Protein AF-A0A9R1CWG4-F1 (afdb_monomer)

Mean predicted aligned error: 12.38 Å

Structure (mmCIF, N/CA/C/O backbone):
data_AF-A0A9R1CWG4-F1
#
_entry.id   AF-A0A9R1CWG4-F1
#
loop_
_atom_site.group_PDB
_atom_site.id
_atom_site.type_symbol
_atom_site.label_atom_id
_atom_site.label_alt_id
_atom_site.label_comp_id
_atom_site.label_asym_id
_atom_site.label_entity_id
_atom_site.label_seq_id
_atom_site.pdbx_PDB_ins_code
_atom_site.Cartn_x
_atom_site.Cartn_y
_atom_site.Cartn_z
_atom_site.occupancy
_atom_site.B_iso_or_equiv
_atom_site.auth_seq_id
_atom_site.auth_comp_id
_atom_site.auth_asym_id
_atom_site.auth_atom_id
_atom_site.pdbx_PDB_model_num
ATOM 1 N N . MET A 1 1 ? 26.722 -24.649 -39.869 1.00 52.62 1 MET A N 1
ATOM 2 C CA . MET A 1 1 ? 26.195 -23.311 -39.539 1.00 52.62 1 MET A CA 1
ATOM 3 C C . MET A 1 1 ? 24.814 -23.502 -38.950 1.00 52.62 1 MET A C 1
ATOM 5 O O . MET A 1 1 ? 23.929 -23.881 -39.695 1.00 52.62 1 MET A O 1
ATOM 9 N N . SER A 1 2 ? 24.645 -23.290 -37.649 1.00 49.34 2 SER A N 1
ATOM 10 C CA . SER A 1 2 ? 23.324 -23.119 -37.037 1.00 49.34 2 SER A CA 1
ATOM 11 C C . SER A 1 2 ? 23.503 -22.189 -35.851 1.00 49.34 2 SER A C 1
ATOM 13 O O . SER A 1 2 ? 23.825 -22.618 -34.750 1.00 49.34 2 SER A O 1
ATOM 15 N N . GLY A 1 3 ? 23.386 -20.893 -36.128 1.00 50.09 3 GLY A N 1
ATOM 16 C CA . GLY A 1 3 ? 23.068 -19.915 -35.105 1.00 50.09 3 GLY A CA 1
ATOM 17 C C . GLY A 1 3 ? 21.557 -19.923 -34.932 1.00 50.09 3 GLY A C 1
ATOM 18 O O . GLY A 1 3 ? 20.835 -19.591 -35.866 1.00 50.09 3 GLY A O 1
ATOM 19 N N . ALA A 1 4 ? 21.094 -20.313 -33.754 1.00 49.44 4 ALA A N 1
ATOM 20 C CA . ALA A 1 4 ? 19.784 -19.936 -33.257 1.00 49.44 4 ALA A CA 1
ATOM 21 C C . ALA A 1 4 ? 20.054 -19.190 -31.952 1.00 49.44 4 ALA A C 1
ATOM 23 O O . ALA A 1 4 ? 20.166 -19.783 -30.884 1.00 49.44 4 ALA A O 1
ATOM 24 N N . ALA A 1 5 ? 20.287 -17.883 -32.076 1.00 51.56 5 ALA A N 1
ATOM 25 C CA . ALA A 1 5 ? 20.250 -16.994 -30.932 1.00 51.56 5 ALA A CA 1
ATOM 26 C C . ALA A 1 5 ? 18.776 -16.859 -30.547 1.00 51.56 5 ALA A C 1
ATOM 28 O O . ALA A 1 5 ? 18.022 -16.159 -31.223 1.00 51.56 5 ALA A O 1
ATOM 29 N N . THR A 1 6 ? 18.359 -17.565 -29.498 1.00 50.91 6 THR A N 1
ATOM 30 C CA . THR A 1 6 ? 17.115 -17.268 -28.788 1.00 50.91 6 THR A CA 1
ATOM 31 C C . THR A 1 6 ? 17.238 -15.849 -28.243 1.00 50.91 6 THR A C 1
ATOM 33 O O . THR A 1 6 ? 17.843 -15.613 -27.202 1.00 50.91 6 THR A O 1
ATOM 36 N N . ARG A 1 7 ? 16.735 -14.879 -29.009 1.00 57.25 7 ARG A N 1
ATOM 37 C CA . ARG A 1 7 ? 16.428 -13.532 -28.535 1.00 57.25 7 ARG A CA 1
ATOM 38 C C . ARG A 1 7 ? 14.933 -13.517 -28.219 1.00 57.25 7 ARG A C 1
ATOM 40 O O . ARG A 1 7 ? 14.113 -13.322 -29.103 1.00 57.25 7 ARG A O 1
ATOM 47 N N . GLY A 1 8 ? 14.629 -13.788 -26.965 1.00 54.62 8 GLY A N 1
ATOM 48 C CA . GLY A 1 8 ? 13.320 -13.748 -26.310 1.00 54.62 8 GLY A CA 1
ATOM 49 C C . GLY A 1 8 ? 13.583 -14.343 -24.930 1.00 54.62 8 GLY A C 1
ATOM 50 O O . GLY A 1 8 ? 14.235 -15.375 -24.856 1.00 54.62 8 GLY A O 1
ATOM 51 N N . SER A 1 9 ? 13.301 -13.731 -23.795 1.00 52.72 9 SER A N 1
ATOM 52 C CA . SER A 1 9 ? 12.340 -12.715 -23.402 1.00 52.72 9 SER A CA 1
ATOM 53 C C . SER A 1 9 ? 13.049 -11.832 -22.372 1.00 52.72 9 SER A C 1
ATOM 55 O O . SER A 1 9 ? 13.612 -12.361 -21.420 1.00 52.72 9 SER A O 1
ATOM 57 N N . VAL A 1 10 ? 13.115 -10.522 -22.595 1.00 51.38 10 VAL A N 1
ATOM 58 C CA . VAL A 1 10 ? 13.466 -9.552 -21.531 1.00 51.38 10 VAL A CA 1
ATOM 59 C C . VAL A 1 10 ? 12.472 -8.385 -21.528 1.00 51.38 10 VAL A C 1
ATOM 61 O O . VAL A 1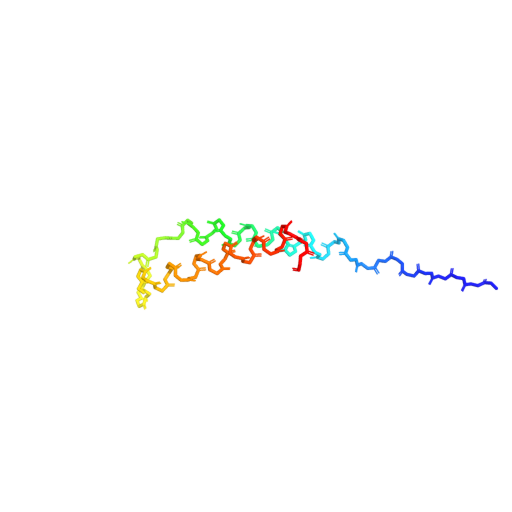 10 ? 12.366 -7.676 -20.550 1.00 51.38 10 VAL A O 1
ATOM 64 N N . ALA A 1 11 ? 11.710 -8.181 -22.607 1.00 52.75 11 ALA A N 1
ATOM 65 C CA . ALA A 1 11 ? 10.886 -6.985 -22.770 1.00 52.75 11 ALA A CA 1
ATOM 66 C C . ALA A 1 11 ? 9.386 -7.200 -22.509 1.00 52.75 11 ALA A C 1
ATOM 68 O O . ALA A 1 11 ? 8.654 -6.222 -22.487 1.00 52.75 11 ALA A O 1
ATOM 69 N N . GLU A 1 12 ? 8.913 -8.441 -22.375 1.00 47.47 12 GLU A N 1
ATOM 70 C CA . GLU A 1 12 ? 7.483 -8.719 -22.159 1.00 47.47 12 GLU A CA 1
ATOM 71 C C . GLU A 1 12 ? 7.198 -8.944 -20.666 1.00 47.47 12 GLU A C 1
ATOM 73 O O . GLU A 1 12 ? 6.304 -8.299 -20.130 1.00 47.47 12 GLU A O 1
ATOM 78 N N . ASP A 1 13 ? 8.041 -9.727 -19.977 1.00 47.28 13 ASP A N 1
ATOM 79 C CA . ASP A 1 13 ? 7.942 -9.955 -18.525 1.00 47.28 13 ASP A CA 1
ATOM 80 C C . ASP A 1 13 ? 8.146 -8.667 -17.692 1.00 47.28 13 ASP A C 1
ATOM 82 O O . ASP A 1 13 ? 7.434 -8.451 -16.714 1.00 47.28 13 ASP A O 1
ATOM 86 N N . ASP A 1 14 ? 9.069 -7.781 -18.092 1.00 51.09 14 ASP A N 1
ATOM 87 C CA . ASP A 1 14 ? 9.320 -6.508 -17.387 1.00 51.09 14 ASP A CA 1
ATOM 88 C C . ASP A 1 14 ? 8.172 -5.497 -17.580 1.00 51.09 14 ASP A C 1
ATOM 90 O O . ASP A 1 14 ? 7.860 -4.724 -16.680 1.00 51.09 14 ASP A O 1
ATOM 94 N N . VAL A 1 15 ? 7.494 -5.512 -18.735 1.00 52.97 15 VAL A N 1
ATOM 95 C CA . VAL A 1 15 ? 6.358 -4.611 -19.011 1.00 52.97 15 VAL A CA 1
ATOM 96 C C . VAL A 1 15 ? 5.091 -5.083 -18.294 1.00 52.97 15 VAL A C 1
ATOM 98 O O . VAL A 1 15 ? 4.305 -4.252 -17.843 1.00 52.97 15 VAL A O 1
ATOM 101 N N . GLU A 1 16 ? 4.893 -6.397 -18.163 1.00 52.75 16 GLU A N 1
ATOM 102 C CA . GLU A 1 16 ? 3.802 -6.977 -17.371 1.00 52.75 16 GLU A CA 1
ATOM 103 C C . GLU A 1 16 ? 4.003 -6.695 -15.870 1.00 52.75 16 GLU A C 1
ATOM 105 O O . GLU A 1 16 ? 3.079 -6.215 -15.217 1.00 52.75 16 GLU A O 1
ATOM 110 N N . ALA A 1 17 ? 5.231 -6.831 -15.353 1.00 57.81 17 ALA A N 1
ATOM 111 C CA . ALA A 1 17 ? 5.569 -6.470 -13.972 1.00 57.81 17 ALA A CA 1
ATOM 112 C C . ALA A 1 17 ? 5.435 -4.959 -13.671 1.00 57.81 17 ALA A C 1
ATOM 114 O O . ALA A 1 17 ? 5.021 -4.577 -12.572 1.00 57.81 17 ALA A O 1
ATOM 115 N N . ASP A 1 18 ? 5.750 -4.088 -14.634 1.00 59.50 18 ASP A N 1
ATOM 116 C CA . ASP A 1 18 ? 5.594 -2.633 -14.499 1.00 59.50 18 ASP A CA 1
ATOM 117 C C . ASP A 1 18 ? 4.125 -2.189 -14.509 1.00 59.50 18 ASP A C 1
ATOM 119 O O . ASP A 1 18 ? 3.741 -1.280 -13.761 1.00 59.50 18 ASP A O 1
ATOM 123 N N . LEU A 1 19 ? 3.289 -2.828 -15.336 1.00 59.78 19 LEU A N 1
ATOM 124 C CA . L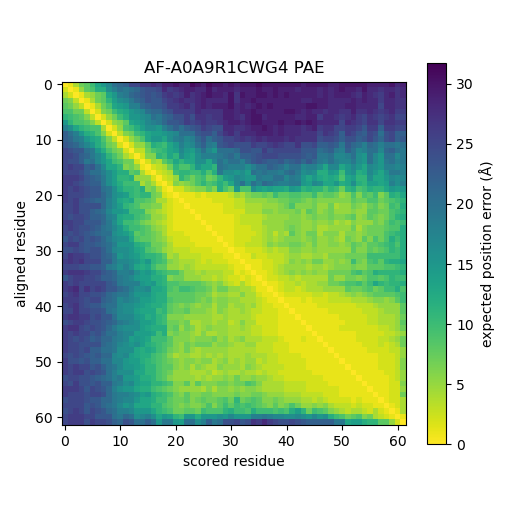EU A 1 19 ? 1.840 -2.610 -15.338 1.00 59.78 19 LEU A CA 1
ATOM 125 C C . LEU A 1 19 ? 1.209 -3.112 -14.035 1.00 59.78 19 LEU A C 1
ATOM 127 O O . LEU A 1 19 ? 0.410 -2.385 -13.440 1.00 59.78 19 LEU A O 1
ATOM 131 N N . ASP A 1 20 ? 1.651 -4.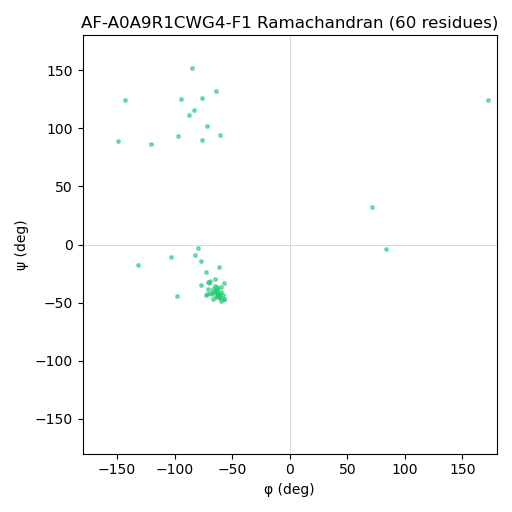270 -13.540 1.00 73.25 20 ASP A N 1
ATOM 132 C CA . ASP A 1 20 ? 1.247 -4.809 -12.240 1.00 73.25 20 ASP A CA 1
ATOM 133 C C . ASP A 1 20 ? 1.611 -3.852 -11.096 1.00 73.25 20 ASP A C 1
ATOM 135 O O . ASP A 1 20 ? 0.814 -3.638 -10.182 1.00 73.25 20 ASP A O 1
ATOM 139 N N . LEU A 1 21 ? 2.789 -3.219 -11.136 1.00 74.31 21 LEU A N 1
ATOM 140 C CA . LEU A 1 21 ? 3.217 -2.282 -10.095 1.00 74.31 21 LEU A CA 1
ATOM 141 C C . LEU A 1 21 ? 2.403 -0.982 -10.111 1.00 74.31 21 LEU A C 1
ATOM 143 O O . LEU A 1 21 ? 2.042 -0.476 -9.046 1.00 74.31 21 LEU A O 1
ATOM 147 N N . ALA A 1 22 ? 2.107 -0.433 -11.291 1.00 76.00 22 ALA A N 1
ATOM 148 C CA . ALA A 1 22 ? 1.271 0.759 -11.413 1.00 76.00 22 ALA A CA 1
ATOM 149 C C . ALA A 1 22 ? -0.152 0.502 -10.893 1.00 76.00 22 ALA A C 1
ATOM 151 O O . ALA A 1 22 ? -0.674 1.303 -10.113 1.00 76.00 22 ALA A O 1
ATOM 152 N N . GLU A 1 23 ? -0.741 -0.638 -11.257 1.00 81.44 23 GLU A N 1
ATOM 153 C CA . GLU A 1 23 ? -2.061 -1.053 -10.784 1.00 81.44 23 GLU A CA 1
ATOM 154 C C . GLU A 1 23 ? -2.073 -1.278 -9.262 1.00 81.44 23 GLU A C 1
ATOM 156 O O . GLU A 1 23 ? -2.984 -0.824 -8.566 1.00 81.44 23 GLU A O 1
ATOM 161 N N . LEU A 1 24 ? -1.030 -1.908 -8.712 1.00 80.44 24 LEU A N 1
ATOM 162 C CA . LEU A 1 24 ? -0.901 -2.134 -7.272 1.00 80.44 24 LEU A CA 1
ATOM 163 C C . LEU A 1 24 ? -0.808 -0.816 -6.489 1.00 80.44 24 LEU A C 1
ATOM 165 O O . LEU A 1 24 ? -1.356 -0.712 -5.389 1.00 80.44 24 LEU A O 1
ATOM 169 N N . ILE A 1 25 ? -0.137 0.198 -7.048 1.00 78.69 25 ILE A N 1
ATOM 170 C CA . ILE A 1 25 ? -0.056 1.538 -6.451 1.00 78.69 25 ILE A CA 1
ATOM 171 C C . ILE A 1 25 ? -1.418 2.216 -6.447 1.00 78.69 25 ILE A C 1
ATOM 173 O O . ILE A 1 25 ? -1.836 2.716 -5.404 1.00 78.69 25 ILE A O 1
ATOM 177 N N . GLU A 1 26 ? -2.137 2.183 -7.564 1.00 82.19 26 GLU A N 1
ATOM 178 C CA . GLU A 1 26 ? -3.467 2.786 -7.659 1.00 82.19 26 GLU A CA 1
ATOM 179 C C . GLU A 1 26 ? -4.465 2.111 -6.697 1.00 82.19 26 GLU A C 1
ATOM 181 O O . GLU A 1 26 ? -5.184 2.783 -5.949 1.00 82.19 26 GLU A O 1
ATOM 186 N N . GLN A 1 27 ? -4.448 0.775 -6.615 1.00 82.62 27 GLN A N 1
ATOM 187 C CA . GLN A 1 27 ? -5.252 0.023 -5.648 1.00 82.62 27 GLN A CA 1
ATOM 188 C C . GLN A 1 27 ? -4.886 0.379 -4.198 1.00 82.62 27 GLN A C 1
ATOM 190 O O . GLN A 1 27 ? -5.773 0.588 -3.364 1.00 82.62 27 GLN A O 1
ATOM 195 N N . HIS A 1 28 ? -3.594 0.505 -3.890 1.00 82.06 28 HIS A N 1
ATOM 196 C CA . HIS A 1 28 ? -3.119 0.875 -2.558 1.00 82.06 28 HIS A CA 1
ATOM 197 C C . HIS A 1 28 ? -3.532 2.303 -2.161 1.00 82.06 28 HIS A C 1
ATOM 199 O O . HIS A 1 28 ? -3.949 2.522 -1.024 1.00 82.06 28 HIS A O 1
ATOM 205 N N . GLU A 1 29 ? -3.469 3.266 -3.084 1.00 80.94 29 GLU A N 1
ATOM 206 C CA . GLU A 1 29 ? -3.883 4.659 -2.857 1.00 80.94 29 GLU A CA 1
ATOM 207 C C . GLU A 1 29 ? -5.407 4.811 -2.720 1.00 80.94 29 GLU A C 1
ATOM 209 O O . GLU A 1 29 ? -5.876 5.646 -1.946 1.00 80.94 29 GLU A O 1
ATOM 214 N N . SER A 1 30 ? -6.186 3.985 -3.424 1.00 85.38 30 SER A N 1
ATOM 215 C CA . SER A 1 30 ? -7.656 3.985 -3.339 1.00 85.38 30 SER A CA 1
ATOM 216 C C . SER A 1 30 ? -8.213 3.309 -2.077 1.00 85.38 30 SER A C 1
ATOM 218 O O . SER A 1 30 ? -9.395 3.468 -1.757 1.00 85.38 30 SER A O 1
ATOM 220 N N . THR A 1 31 ? -7.380 2.561 -1.347 1.00 84.50 31 THR A N 1
ATOM 221 C CA . THR A 1 31 ? -7.794 1.831 -0.145 1.00 84.50 31 THR A CA 1
ATOM 222 C C . THR A 1 31 ? -7.957 2.781 1.045 1.00 84.50 31 THR A C 1
ATOM 224 O O . THR A 1 31 ? -7.028 3.492 1.427 1.00 84.50 31 THR A O 1
ATOM 227 N N . ASP A 1 32 ? -9.124 2.752 1.699 1.00 85.12 32 ASP A N 1
ATOM 228 C CA . ASP A 1 32 ? -9.314 3.434 2.984 1.00 85.12 32 ASP A CA 1
ATOM 229 C C . ASP A 1 32 ? -8.649 2.638 4.113 1.00 85.12 32 ASP A C 1
ATOM 231 O O . ASP A 1 32 ? -9.254 1.779 4.759 1.00 85.12 32 ASP A O 1
ATOM 235 N N . TRP A 1 33 ? -7.378 2.941 4.363 1.00 84.06 33 TRP A N 1
ATOM 236 C CA . TRP A 1 33 ? -6.582 2.285 5.399 1.00 84.06 33 TRP A CA 1
ATOM 237 C C . TRP A 1 33 ? -7.133 2.478 6.817 1.00 84.06 33 TRP A C 1
ATOM 239 O O . TRP A 1 33 ? -6.829 1.665 7.686 1.00 84.06 33 TRP A O 1
ATOM 249 N N . ASN A 1 34 ? -7.983 3.483 7.0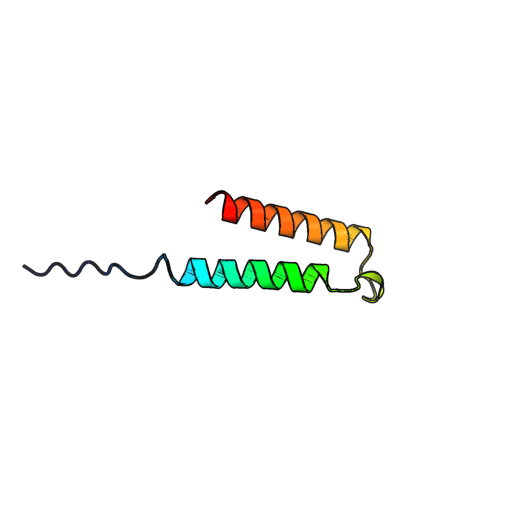66 1.00 82.00 34 ASN A N 1
ATOM 250 C CA . ASN A 1 34 ? -8.637 3.643 8.370 1.00 82.00 34 ASN A CA 1
ATOM 251 C C . ASN A 1 34 ? -9.737 2.600 8.604 1.00 82.00 34 ASN A C 1
ATOM 253 O O . ASN A 1 34 ? -10.077 2.313 9.752 1.00 82.00 34 ASN A O 1
ATOM 257 N N . ALA A 1 35 ? -10.294 2.035 7.530 1.00 85.94 35 ALA A N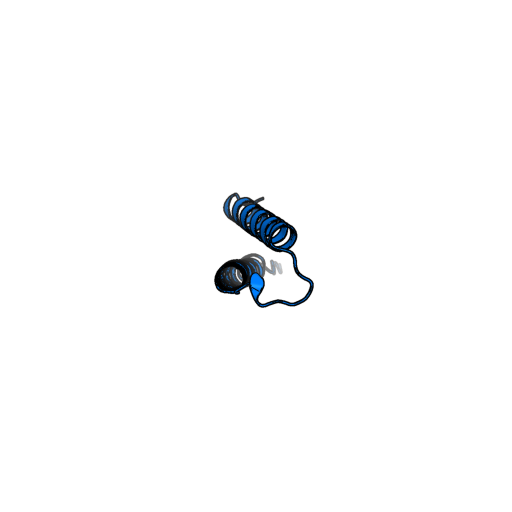 1
ATOM 258 C CA . ALA A 1 35 ? -11.301 0.985 7.597 1.00 85.94 35 ALA A CA 1
ATOM 259 C C . ALA A 1 35 ? -10.689 -0.413 7.793 1.00 85.94 35 ALA A C 1
ATOM 261 O O . ALA A 1 35 ? -11.430 -1.362 8.052 1.00 85.94 35 ALA A O 1
ATOM 262 N N . VAL A 1 36 ? -9.360 -0.554 7.695 1.00 84.00 36 VAL A N 1
ATOM 263 C CA . VAL A 1 36 ? -8.653 -1.831 7.851 1.00 84.00 36 VAL A CA 1
ATOM 264 C C . VAL A 1 36 ? -8.328 -2.069 9.332 1.00 84.00 36 VAL A C 1
ATOM 266 O O . VAL A 1 36 ? -7.479 -1.380 9.903 1.00 84.00 36 VAL A O 1
ATOM 269 N N . PRO A 1 37 ? -8.961 -3.055 9.997 1.00 89.25 37 PRO A N 1
ATOM 270 C CA . PRO A 1 37 ? -8.716 -3.307 11.411 1.00 89.25 37 PRO A CA 1
ATOM 271 C C . PRO A 1 37 ? -7.272 -3.748 11.657 1.00 89.25 37 PRO A C 1
ATOM 273 O O . PRO A 1 37 ? -6.772 -4.662 11.005 1.00 89.25 37 PRO A O 1
ATOM 276 N N . GLY A 1 38 ? -6.617 -3.134 12.643 1.00 88.12 38 GLY A N 1
ATOM 277 C CA . GLY A 1 38 ? -5.259 -3.503 13.051 1.00 88.12 38 GLY A CA 1
ATOM 278 C C . GLY A 1 38 ? -4.139 -2.875 12.221 1.00 88.12 38 GLY A C 1
ATOM 279 O O . GLY A 1 38 ? -2.983 -3.034 12.599 1.00 88.12 38 GLY A O 1
ATOM 280 N N . VAL A 1 39 ? -4.457 -2.124 11.163 1.00 85.81 39 VAL A N 1
ATOM 281 C CA . VAL A 1 39 ? -3.474 -1.316 10.432 1.00 85.81 39 VAL A CA 1
ATOM 282 C C . VAL A 1 39 ? -3.500 0.104 10.980 1.00 85.81 39 VAL A C 1
ATOM 284 O O . VAL A 1 39 ? -4.546 0.746 11.053 1.00 85.81 39 VAL A O 1
ATOM 287 N N . SER A 1 40 ?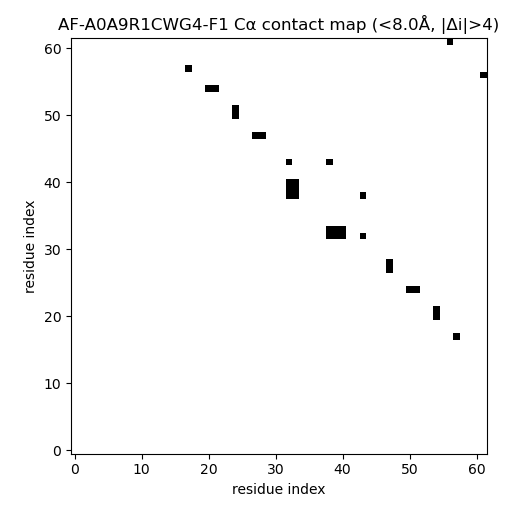 -2.339 0.604 11.396 1.00 87.00 40 SER A N 1
ATOM 288 C CA . SER A 1 40 ? -2.216 2.003 11.806 1.00 87.00 40 SER A CA 1
ATOM 289 C C . SER A 1 40 ? -1.965 2.910 10.599 1.00 87.00 40 SER A C 1
ATOM 291 O O . SER A 1 40 ? -1.319 2.511 9.631 1.00 87.00 40 SER A O 1
ATOM 293 N N . ALA A 1 41 ? -2.388 4.174 10.685 1.00 81.88 41 ALA A N 1
ATOM 294 C CA . ALA A 1 41 ? -2.097 5.170 9.649 1.00 81.88 41 ALA A CA 1
ATOM 295 C C . ALA A 1 41 ? -0.584 5.338 9.390 1.00 81.88 41 ALA A C 1
ATOM 297 O O . ALA A 1 41 ? -0.166 5.578 8.260 1.00 81.88 41 ALA A O 1
ATOM 298 N N . ALA A 1 42 ? 0.247 5.177 10.427 1.00 86.44 42 ALA A N 1
ATOM 299 C CA . ALA A 1 42 ? 1.703 5.227 10.299 1.00 86.44 42 ALA A CA 1
ATOM 300 C C . ALA A 1 42 ? 2.257 4.047 9.484 1.00 86.44 42 ALA A C 1
ATOM 302 O O . ALA A 1 42 ? 3.186 4.209 8.696 1.00 86.44 42 ALA A O 1
ATOM 303 N N . GLU A 1 43 ? 1.678 2.864 9.665 1.00 86.38 43 GLU A N 1
ATOM 304 C CA . GLU A 1 43 ? 2.079 1.643 8.973 1.00 86.38 43 GLU A CA 1
ATOM 305 C C . GLU A 1 43 ? 1.644 1.664 7.505 1.00 86.38 43 GLU A C 1
ATOM 307 O O . GLU A 1 43 ? 2.471 1.415 6.627 1.00 86.38 43 GLU A O 1
ATOM 312 N N . ALA A 1 44 ? 0.411 2.105 7.233 1.00 85.06 44 ALA A N 1
ATOM 313 C CA . ALA A 1 44 ? -0.057 2.382 5.876 1.00 85.06 44 ALA A CA 1
ATOM 314 C C . ALA A 1 44 ? 0.840 3.414 5.173 1.00 85.06 44 ALA A C 1
ATOM 316 O O . ALA A 1 44 ? 1.330 3.158 4.076 1.00 85.06 44 ALA A O 1
ATOM 317 N N . GLY A 1 45 ? 1.168 4.527 5.842 1.00 84.44 45 GLY A N 1
ATOM 318 C CA . GLY A 1 45 ? 2.077 5.539 5.297 1.00 84.44 45 GLY A CA 1
ATOM 319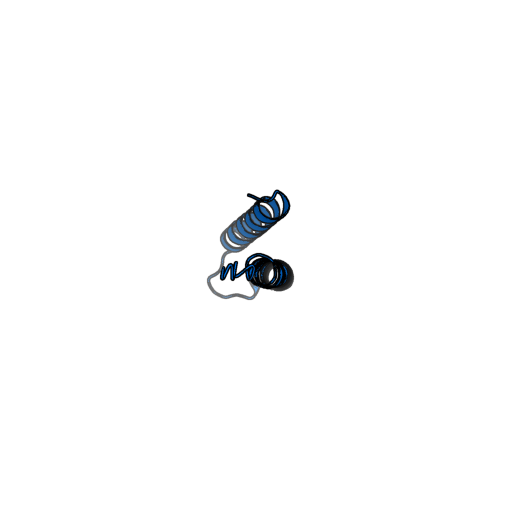 C C . GLY A 1 45 ? 3.477 4.996 4.983 1.00 84.44 45 GLY A C 1
ATOM 320 O O . GLY A 1 45 ? 4.074 5.363 3.970 1.00 84.44 45 GLY A O 1
ATOM 321 N N . ALA A 1 46 ? 3.996 4.076 5.803 1.00 89.06 46 ALA A N 1
ATOM 322 C CA . ALA A 1 46 ? 5.273 3.416 5.547 1.00 89.06 46 ALA A CA 1
ATOM 323 C C . ALA A 1 46 ? 5.217 2.450 4.350 1.00 89.06 46 ALA A C 1
ATOM 325 O O . ALA A 1 46 ? 6.230 2.258 3.676 1.00 89.06 46 ALA A O 1
ATOM 326 N N . TRP A 1 47 ? 4.076 1.815 4.072 1.00 86.31 47 TRP A N 1
ATOM 327 C CA . TRP A 1 47 ? 3.885 1.024 2.852 1.00 86.31 47 TRP A CA 1
ATOM 328 C C . TRP A 1 47 ? 3.770 1.914 1.615 1.00 86.31 47 TRP A C 1
ATOM 330 O O . TRP A 1 47 ? 4.457 1.644 0.632 1.00 86.31 47 TRP A O 1
ATOM 340 N N . THR A 1 48 ? 3.032 3.026 1.693 1.00 82.56 48 THR A N 1
ATOM 341 C CA . THR A 1 48 ? 2.912 3.992 0.589 1.00 82.56 48 THR A CA 1
ATOM 342 C C . THR A 1 48 ? 4.275 4.546 0.169 1.00 82.56 48 THR A C 1
ATOM 344 O O . THR A 1 48 ? 4.585 4.589 -1.019 1.00 82.56 48 THR A O 1
ATOM 347 N N . GLN A 1 49 ? 5.139 4.905 1.126 1.00 85.88 49 GLN A N 1
ATOM 348 C CA . GLN A 1 49 ? 6.500 5.366 0.815 1.00 85.88 49 GLN A CA 1
ATOM 349 C C . GLN A 1 49 ? 7.330 4.297 0.094 1.00 85.88 49 GLN A C 1
ATOM 351 O O . GLN A 1 49 ? 7.975 4.596 -0.908 1.00 85.88 49 GLN A O 1
ATOM 356 N N . ARG A 1 50 ? 7.272 3.037 0.547 1.00 86.62 50 ARG A N 1
ATOM 357 C CA . ARG A 1 50 ? 7.991 1.928 -0.104 1.00 86.62 50 ARG A CA 1
ATOM 358 C C . ARG A 1 50 ? 7.502 1.676 -1.530 1.00 86.62 50 ARG A C 1
ATOM 360 O O . ARG A 1 50 ? 8.323 1.395 -2.396 1.00 86.62 50 ARG A O 1
ATOM 367 N N . LEU A 1 51 ? 6.198 1.800 -1.775 1.00 84.81 51 LEU A N 1
ATOM 368 C CA . LEU A 1 51 ? 5.605 1.663 -3.108 1.00 84.81 51 LEU A CA 1
ATOM 369 C C . LEU A 1 51 ? 6.091 2.766 -4.061 1.00 84.81 51 LEU A C 1
ATOM 371 O O . LEU A 1 51 ? 6.498 2.482 -5.185 1.00 84.81 51 LEU A O 1
ATOM 375 N N . ILE A 1 52 ? 6.115 4.018 -3.593 1.00 82.12 52 ILE A N 1
ATOM 376 C CA . ILE A 1 52 ? 6.634 5.161 -4.360 1.00 82.12 52 ILE A CA 1
ATOM 377 C C . ILE A 1 52 ? 8.123 4.975 -4.672 1.00 82.12 52 ILE A C 1
ATOM 379 O O . ILE A 1 52 ? 8.549 5.202 -5.801 1.00 82.12 52 ILE A O 1
ATOM 383 N N . GLU A 1 53 ? 8.922 4.543 -3.694 1.00 85.69 53 GLU A N 1
ATOM 384 C CA . GLU A 1 53 ? 10.342 4.258 -3.909 1.00 85.69 53 GLU A CA 1
ATOM 385 C C . GLU A 1 53 ? 10.564 3.127 -4.916 1.00 85.69 53 GLU A C 1
ATOM 387 O O . GLU A 1 53 ? 11.454 3.231 -5.756 1.00 85.69 53 GLU A O 1
ATOM 392 N N . ALA A 1 54 ? 9.774 2.052 -4.840 1.00 82.25 54 ALA A N 1
ATOM 393 C CA . ALA A 1 54 ? 9.837 0.951 -5.797 1.00 82.25 54 ALA A CA 1
ATOM 394 C C . ALA A 1 54 ? 9.519 1.439 -7.217 1.00 82.25 54 ALA A C 1
ATOM 396 O O . ALA A 1 54 ? 10.291 1.169 -8.134 1.00 82.25 54 ALA A O 1
ATOM 397 N N . ARG A 1 55 ? 8.464 2.249 -7.378 1.00 81.06 55 ARG A N 1
ATOM 398 C CA . ARG A 1 55 ? 8.120 2.884 -8.659 1.00 81.06 55 ARG A CA 1
ATOM 399 C C . ARG A 1 55 ? 9.265 3.727 -9.205 1.00 81.06 55 ARG A C 1
ATOM 401 O O . ARG A 1 55 ? 9.586 3.633 -10.383 1.00 81.06 55 ARG A O 1
ATOM 408 N N . ASN A 1 56 ? 9.870 4.559 -8.361 1.00 83.12 56 ASN A N 1
ATOM 409 C CA . ASN A 1 56 ? 10.950 5.437 -8.797 1.00 83.12 56 ASN A CA 1
ATOM 410 C C . ASN A 1 56 ? 12.177 4.628 -9.251 1.00 83.12 56 ASN A C 1
ATOM 412 O O . ASN A 1 56 ? 12.752 4.958 -10.280 1.00 83.12 56 ASN A O 1
ATOM 416 N N . ARG A 1 57 ? 12.538 3.538 -8.553 1.00 82.75 57 ARG A N 1
ATOM 417 C CA . ARG A 1 57 ? 13.652 2.655 -8.961 1.00 82.75 57 ARG A CA 1
ATOM 418 C C . ARG A 1 57 ? 13.412 2.007 -10.325 1.00 82.75 57 ARG A C 1
ATOM 420 O O . ARG A 1 57 ? 14.294 2.046 -11.176 1.00 82.75 57 ARG A O 1
ATOM 427 N N . VAL A 1 58 ? 12.199 1.502 -10.542 1.00 76.56 58 VAL A N 1
ATOM 428 C CA . VAL A 1 58 ? 11.768 0.934 -11.826 1.00 76.56 58 VAL A CA 1
ATOM 429 C C . VAL A 1 58 ? 11.858 1.972 -12.952 1.00 76.56 58 VAL A C 1
ATOM 431 O O . VAL A 1 58 ? 12.474 1.721 -13.984 1.00 76.56 58 VAL A O 1
ATOM 434 N N . GLN A 1 59 ? 11.330 3.183 -12.738 1.00 71.69 59 GLN A N 1
ATOM 435 C CA . GLN A 1 59 ? 11.383 4.267 -13.731 1.00 71.69 59 GLN A CA 1
ATOM 436 C C . GLN A 1 59 ? 12.806 4.760 -14.021 1.00 71.69 59 GLN A C 1
ATOM 438 O O . GLN A 1 59 ? 13.087 5.232 -15.123 1.00 71.69 59 GLN A O 1
ATOM 443 N N . GLU A 1 60 ? 13.703 4.665 -13.042 1.00 82.50 60 GLU A N 1
ATOM 444 C CA . GLU A 1 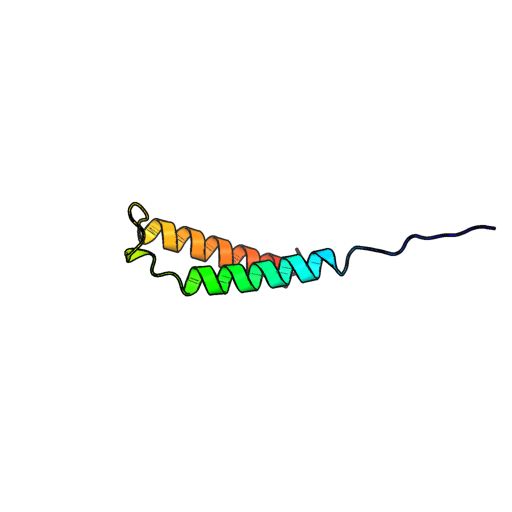60 ? 15.120 5.001 -13.188 1.00 82.50 60 GLU A CA 1
ATOM 445 C C . GLU A 1 60 ? 15.934 3.879 -13.864 1.00 82.50 60 GLU A C 1
ATOM 447 O O . GLU A 1 60 ? 17.112 4.084 -14.164 1.00 82.50 60 GLU A O 1
ATOM 452 N N . GLY A 1 61 ? 15.311 2.735 -14.182 1.00 66.75 61 GLY A N 1
ATOM 453 C CA . GLY A 1 61 ? 15.932 1.613 -14.890 1.00 66.75 61 GLY A CA 1
ATOM 454 C C . GLY A 1 61 ? 16.957 0.846 -14.050 1.00 66.75 61 GLY A C 1
ATOM 455 O O . GLY A 1 61 ? 17.958 0.379 -14.601 1.00 66.75 61 GLY A O 1
ATOM 456 N N . LEU A 1 62 ? 16.741 0.780 -12.731 1.00 56.09 62 LEU A N 1
ATOM 457 C CA . LEU A 1 62 ? 17.663 0.217 -11.737 1.00 56.09 62 LEU A CA 1
ATOM 458 C C . LEU A 1 62 ? 17.179 -1.103 -11.136 1.00 56.09 62 LEU A C 1
ATOM 460 O O . LEU A 1 62 ? 16.043 -1.132 -10.612 1.00 56.09 62 LEU A O 1
#

Organism: NCBI:txid2841590

Sequence (62 aa):
MSGAATRGSVAEDDVEADLDLAELIEQHESTDWNAVPGVSAAEAGAWTQRLIEARNRVQEGL

Radius of gyration: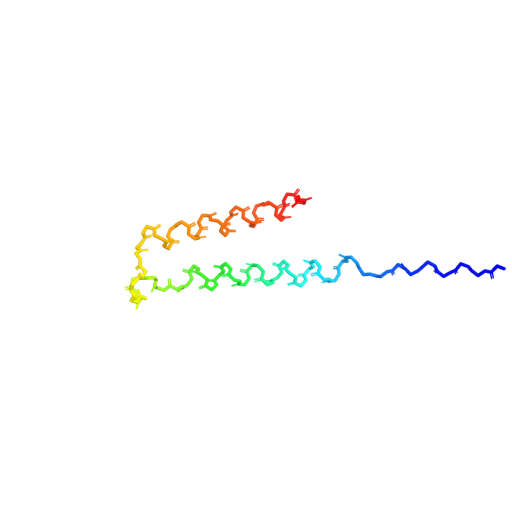 17.85 Å; Cα contacts (8 Å, |Δi|>4): 16; chains: 1; bounding box: 38×29×53 Å

Secondary structure (DSSP, 8-state):
---------SSSHHHHHHHHHHHHHHHHHHS-GGGSTT--HHHHHHHHHHHHHHHHHHHTT-

Nearest PDB structures (foldseek):
  7bin-assembly1_L  TM=4.626E-01  e=2.988E+00  Salmonella enterica subsp. enterica serovar Typhi
  8glv-assembly1_5V  TM=4.066E-01  e=7.927E+00  Chlamydomonas reinhardtii
  9cpb-assembly1_3V  TM=3.747E-01  e=7.428E+00  Bos taurus

pLDDT: mean 72.98, std 14.53, range [47.28, 89.25]

Solvent-accessible surface area (backbone atoms only — not comparable to full-atom values): 3935 Å² total; per-residue (Å²): 141,82,89,78,80,80,85,75,82,73,72,59,68,55,50,52,52,52,52,52,49,54,52,51,49,53,55,58,70,72,49,65,57,86,79,40,86,94,53,48,74,69,56,52,50,56,50,51,52,52,51,54,52,51,52,50,37,56,77,70,74,104

Foldseek 3Di:
DDDDPPPDDDPPVLVVVLVVLVVVLVVLVPDPQVPDPPRDPVNSVVVNVVSVVVNVCSVVVD